Protein AF-A0A919KJU9-F1 (afdb_monomer)

Solvent-accessible surface area (backbone atoms only — not comparable to full-atom values): 9860 Å² total; per-residue (Å²): 141,82,87,86,82,82,84,82,80,83,80,79,84,72,85,82,74,87,53,72,81,80,39,64,67,58,46,56,53,30,70,76,32,65,70,56,38,53,50,35,71,76,72,46,57,85,90,66,71,72,65,84,80,68,86,64,73,80,38,76,34,57,68,58,19,51,51,28,46,52,51,40,50,54,53,51,52,44,66,63,71,71,88,46,74,68,38,50,50,51,32,53,52,48,36,54,54,46,37,64,47,53,53,48,54,27,60,79,60,79,34,78,66,49,48,67,37,26,28,68,65,20,32,50,26,48,51,52,51,45,70,54,24,74,95,39,61,65,60,40,50,56,53,49,64,67,44,49,64,35,45,76,69,63,79,40,73,87,75,80,77,86,124

Organism: NCBI:txid86183

Secondary structure (DSSP, 8-state):
-------------------GGG-HHHHHHHHH-HHHHHHHHHH--GGG---------S-S-HHHHHHHHHHHHHHHHHHSS---HHHHHHHHHHHHHHHHHHHHHHHHHTSSPPHHHHHHHHHHHHHHHHHT-TT-HHHHHHHHHHHHHHHHTTSS-------

Mean predicted aligned error: 13.3 Å

pLDDT: mean 79.93, std 20.31, range [29.28, 98.75]

Radius of gyration: 22.88 Å; Cα contacts (8 Å, |Δi|>4): 113; chains: 1; bounding box: 42×68×64 Å

Structure (mmCIF, N/CA/C/O backbone):
data_AF-A0A919KJU9-F1
#
_entry.id   AF-A0A919KJU9-F1
#
loop_
_atom_site.group_PDB
_atom_site.id
_atom_site.type_symbol
_atom_site.label_atom_id
_atom_site.label_alt_id
_atom_site.label_comp_id
_atom_site.label_asym_id
_atom_site.label_entity_id
_atom_site.label_seq_id
_atom_site.pdbx_PDB_ins_code
_atom_site.Cartn_x
_atom_site.Cartn_y
_atom_site.Cartn_z
_atom_site.occupancy
_atom_site.B_iso_or_equiv
_atom_site.auth_seq_id
_atom_site.auth_comp_id
_atom_site.auth_asym_id
_atom_site.auth_atom_id
_atom_site.pdbx_PDB_model_num
ATOM 1 N N . MET A 1 1 ? -28.422 55.097 43.031 1.00 48.25 1 MET A N 1
ATOM 2 C CA . MET A 1 1 ? -29.225 54.744 41.837 1.00 48.25 1 MET A CA 1
ATOM 3 C C . MET A 1 1 ? -28.380 54.907 40.579 1.00 48.25 1 MET A C 1
ATOM 5 O O . MET A 1 1 ? -28.135 56.035 40.179 1.00 48.25 1 MET A O 1
ATOM 9 N N . ARG A 1 2 ? -27.921 53.811 39.962 1.00 43.44 2 ARG A N 1
ATOM 10 C CA . ARG A 1 2 ? -27.481 53.778 38.554 1.00 43.44 2 ARG A CA 1
ATOM 11 C C . ARG A 1 2 ? -27.944 52.447 37.960 1.00 43.44 2 ARG A C 1
ATOM 13 O O . ARG A 1 2 ? -27.663 51.389 38.514 1.00 43.44 2 ARG A O 1
ATOM 20 N N . ARG A 1 3 ? -28.781 52.546 36.926 1.00 42.28 3 ARG A N 1
ATOM 21 C CA . ARG A 1 3 ? -29.493 51.444 36.269 1.00 42.28 3 ARG A CA 1
ATOM 22 C C . ARG A 1 3 ? -28.510 50.553 35.505 1.00 42.28 3 ARG A C 1
ATOM 24 O O . ARG A 1 3 ? -27.668 51.055 34.771 1.00 42.28 3 ARG A O 1
ATOM 31 N N . LYS A 1 4 ? -28.665 49.241 35.683 1.00 41.53 4 LYS A N 1
ATOM 32 C CA . LYS A 1 4 ? -28.037 48.182 34.887 1.00 41.53 4 LYS A CA 1
ATOM 33 C C . LYS A 1 4 ? -28.717 48.123 33.516 1.00 41.53 4 LYS A C 1
ATOM 35 O O . LYS A 1 4 ? -29.938 48.017 33.480 1.00 41.53 4 LYS A O 1
ATOM 40 N N . ILE A 1 5 ? -27.951 48.128 32.428 1.00 49.72 5 ILE A N 1
ATOM 41 C CA . ILE A 1 5 ? -28.375 47.557 31.141 1.00 49.72 5 ILE A CA 1
ATOM 42 C C . ILE A 1 5 ? -27.162 46.810 30.590 1.00 49.72 5 ILE A C 1
ATOM 44 O O . ILE A 1 5 ? -26.245 47.417 30.049 1.00 49.72 5 ILE A O 1
ATOM 48 N N . ALA A 1 6 ? -27.133 45.495 30.792 1.00 44.38 6 ALA A N 1
ATOM 49 C CA . ALA A 1 6 ? -26.249 44.606 30.054 1.00 44.38 6 ALA A CA 1
ATOM 50 C C . ALA A 1 6 ? -27.094 44.005 28.927 1.00 44.38 6 ALA A C 1
ATOM 52 O O . ALA A 1 6 ? -28.015 43.235 29.195 1.00 44.38 6 ALA A O 1
ATOM 53 N N . MET A 1 7 ? -26.832 44.410 27.684 1.00 43.31 7 MET A N 1
ATOM 54 C CA . MET A 1 7 ? -27.358 43.704 26.520 1.00 43.31 7 MET A CA 1
ATOM 55 C C . MET A 1 7 ? -26.612 42.377 26.394 1.00 43.31 7 MET A C 1
ATOM 57 O O . MET A 1 7 ? -25.412 42.356 26.131 1.00 43.31 7 MET A O 1
ATOM 61 N N . ALA A 1 8 ? -27.328 41.275 26.597 1.00 47.72 8 ALA A N 1
ATOM 62 C CA . ALA A 1 8 ? -26.861 39.950 26.234 1.00 47.72 8 ALA A CA 1
ATOM 63 C C . ALA A 1 8 ? -27.044 39.773 24.720 1.00 47.72 8 ALA A C 1
ATOM 65 O O . ALA A 1 8 ? -28.165 39.613 24.242 1.00 47.72 8 ALA A O 1
ATOM 66 N N . PHE A 1 9 ? -25.946 39.813 23.968 1.00 44.84 9 PHE A N 1
ATOM 67 C CA . PHE A 1 9 ? -25.923 39.300 22.602 1.00 44.84 9 PHE A CA 1
ATOM 68 C C . PHE A 1 9 ? -25.771 37.777 22.674 1.00 44.84 9 PHE A C 1
ATOM 70 O O . PHE A 1 9 ? -24.685 37.272 22.951 1.00 44.84 9 PHE A O 1
ATOM 77 N N . LEU A 1 10 ? -26.862 37.040 22.447 1.00 47.97 10 LEU A N 1
ATOM 78 C CA . LEU A 1 10 ? -26.767 35.623 22.099 1.00 47.97 10 LEU A CA 1
ATOM 79 C C . LEU A 1 10 ? -26.278 35.526 20.649 1.00 47.97 10 LEU A C 1
ATOM 81 O O . LEU A 1 10 ? -27.044 35.747 19.713 1.00 47.97 10 LEU A O 1
ATOM 85 N N . ALA A 1 11 ? -25.001 35.198 20.469 1.00 42.97 11 ALA A N 1
ATOM 86 C CA . ALA A 1 11 ? -24.484 34.751 19.186 1.00 42.97 11 ALA A CA 1
ATOM 87 C C . ALA A 1 11 ? -24.893 33.285 18.987 1.00 42.97 11 ALA A C 1
ATOM 89 O O . ALA A 1 11 ? -24.401 32.386 19.669 1.00 42.97 11 ALA A O 1
ATOM 90 N N . TRP A 1 12 ? -25.832 33.054 18.075 1.00 43.50 12 TRP A N 1
ATOM 91 C CA . TRP A 1 12 ? -26.198 31.721 17.617 1.00 43.50 12 TRP A CA 1
ATOM 92 C C . TRP A 1 12 ? -25.094 31.222 16.679 1.00 43.50 12 TRP A C 1
ATOM 94 O O . TRP A 1 12 ? -24.954 31.708 15.559 1.00 43.50 12 TRP A O 1
ATOM 104 N N . ALA A 1 13 ? -24.268 30.288 17.151 1.00 44.59 13 ALA A N 1
ATOM 105 C CA . ALA A 1 13 ? -23.311 29.582 16.308 1.00 44.59 13 ALA A CA 1
ATOM 106 C C . ALA A 1 13 ? -24.070 28.534 15.479 1.00 44.59 13 ALA A C 1
ATOM 108 O O . ALA A 1 13 ? -24.269 27.402 15.917 1.00 44.59 13 ALA A O 1
ATOM 109 N N . GLY A 1 14 ? -24.552 28.938 14.304 1.00 40.09 14 GLY A N 1
ATOM 110 C CA . GLY A 1 14 ? -25.050 28.008 13.298 1.00 40.09 14 GLY A CA 1
ATOM 111 C C . GLY A 1 14 ? -23.895 27.176 12.742 1.00 40.09 14 GLY A C 1
ATOM 112 O O . GLY A 1 14 ? -22.846 27.714 12.389 1.00 40.09 14 GLY A O 1
ATOM 113 N N . THR A 1 15 ? -24.080 25.864 12.660 1.00 51.62 15 THR A N 1
ATOM 114 C CA . THR A 1 15 ? -23.238 24.971 11.864 1.00 51.62 15 THR A CA 1
A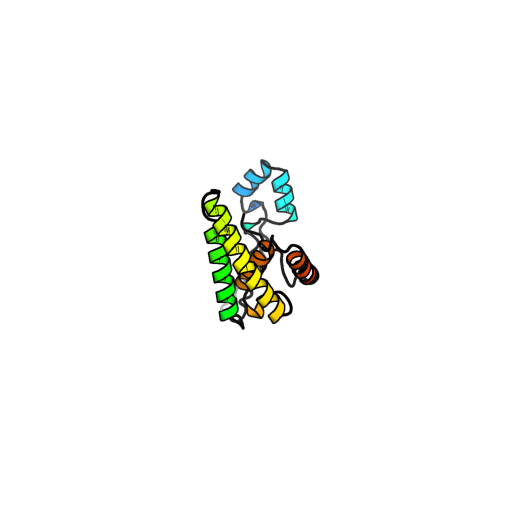TOM 115 C C . THR A 1 15 ? -23.348 25.382 10.396 1.00 51.62 15 THR A C 1
ATOM 117 O O . THR A 1 15 ? -24.371 25.161 9.753 1.00 51.62 15 THR A O 1
ATOM 120 N N . ALA A 1 16 ? -22.309 26.029 9.869 1.00 44.88 16 ALA A N 1
ATOM 121 C CA . ALA A 1 16 ? -22.245 26.421 8.467 1.00 44.88 16 ALA A CA 1
ATOM 122 C C . ALA A 1 16 ? -22.112 25.168 7.589 1.00 44.88 16 ALA A C 1
ATOM 124 O O . ALA A 1 16 ? -21.052 24.547 7.530 1.00 44.88 16 ALA A O 1
ATOM 125 N N . MET A 1 17 ? -23.197 24.789 6.919 1.00 45.84 17 MET A N 1
ATOM 126 C CA . MET A 1 17 ? -23.137 23.895 5.766 1.00 45.84 17 MET A CA 1
ATOM 127 C C . MET A 1 17 ? -22.828 24.774 4.556 1.00 45.84 17 MET A C 1
ATOM 129 O O . MET A 1 17 ? -23.668 25.588 4.177 1.00 45.84 17 MET A O 1
ATOM 133 N N . ALA A 1 18 ? -21.619 24.659 4.003 1.00 46.28 18 ALA A N 1
ATOM 134 C CA . ALA A 1 18 ? -21.212 25.435 2.835 1.00 46.28 18 ALA A CA 1
ATOM 135 C C . ALA A 1 18 ? -22.125 25.092 1.648 1.00 46.28 18 ALA A C 1
ATOM 137 O O . ALA A 1 18 ? -22.272 23.924 1.277 1.00 46.28 18 ALA A O 1
ATOM 138 N N . GLN A 1 19 ? -22.781 26.101 1.086 1.00 49.19 19 GLN A N 1
ATOM 139 C CA . GLN A 1 19 ? -23.651 25.945 -0.073 1.00 49.19 19 GLN A CA 1
ATOM 140 C C . GLN A 1 19 ? -22.818 26.151 -1.348 1.00 49.19 19 GLN A C 1
ATOM 142 O O . GLN A 1 19 ? -21.836 26.885 -1.329 1.00 49.19 19 GLN A O 1
ATOM 147 N N . PRO A 1 20 ? -23.204 25.581 -2.503 1.00 51.56 20 PRO A N 1
ATOM 148 C CA . PRO A 1 20 ? -22.501 25.798 -3.777 1.00 51.56 20 PRO A CA 1
ATOM 149 C C . PRO A 1 20 ? -22.419 27.274 -4.221 1.00 51.56 20 PRO A C 1
ATOM 151 O O . PRO A 1 20 ? -21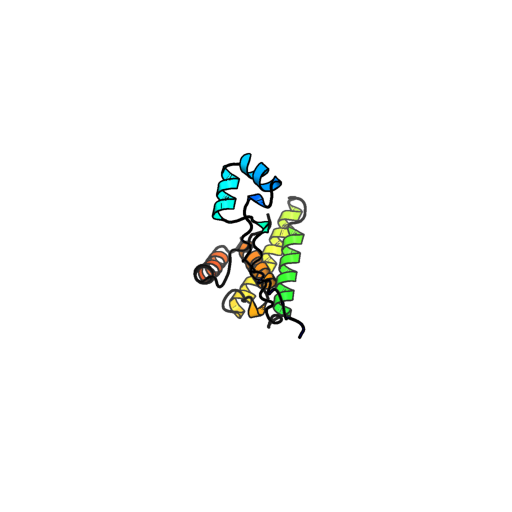.688 27.588 -5.154 1.00 51.56 20 PRO A O 1
ATOM 154 N N . ALA A 1 21 ? -23.141 28.182 -3.557 1.00 52.22 21 ALA A N 1
ATOM 155 C CA . ALA A 1 21 ? -23.007 29.627 -3.727 1.00 52.22 21 ALA A CA 1
ATOM 156 C C . ALA A 1 21 ? -21.695 30.201 -3.148 1.00 52.22 21 ALA A C 1
ATOM 158 O O . ALA A 1 21 ? -21.334 31.325 -3.488 1.00 52.22 21 ALA A O 1
ATOM 159 N N . ASP A 1 22 ? -20.978 29.441 -2.315 1.00 62.88 22 ASP A N 1
ATOM 160 C CA . ASP A 1 22 ? -19.759 29.892 -1.636 1.00 62.88 22 ASP A CA 1
ATOM 161 C C . ASP A 1 22 ? -18.505 29.808 -2.536 1.00 62.88 22 ASP A C 1
ATOM 163 O O . ASP A 1 22 ? -17.460 30.354 -2.186 1.00 62.88 22 ASP A O 1
ATOM 167 N N . ASP A 1 23 ? -18.609 29.176 -3.716 1.00 68.38 23 ASP A N 1
ATOM 168 C CA . ASP A 1 23 ? -17.556 29.125 -4.742 1.00 68.38 23 ASP A CA 1
ATOM 169 C C . ASP A 1 23 ? -18.135 29.393 -6.151 1.00 68.38 23 ASP A C 1
ATOM 171 O O . ASP A 1 23 ? -18.576 28.472 -6.853 1.00 68.38 23 ASP A O 1
ATOM 175 N N . PRO A 1 24 ? -18.149 30.662 -6.601 1.00 75.69 24 PRO A N 1
ATOM 176 C CA . PRO A 1 24 ? -18.712 31.032 -7.897 1.00 75.69 24 PRO A CA 1
ATOM 177 C C . PRO A 1 24 ? -17.904 30.490 -9.086 1.00 75.69 24 PRO A C 1
ATOM 179 O O . PRO A 1 24 ? -18.464 30.322 -10.171 1.00 75.69 24 PRO A O 1
ATOM 182 N N . ALA A 1 25 ? -16.612 30.194 -8.906 1.00 77.62 25 ALA A N 1
ATOM 183 C CA . ALA A 1 25 ? -15.782 29.617 -9.959 1.00 77.62 25 ALA A CA 1
ATOM 184 C C . ALA A 1 25 ? -16.148 28.146 -10.186 1.00 77.62 25 ALA A C 1
ATOM 186 O O . ALA A 1 25 ? -16.330 27.721 -11.331 1.00 77.62 25 ALA A O 1
ATOM 187 N N . LEU A 1 26 ? -16.352 27.394 -9.101 1.00 74.62 26 LEU A N 1
ATOM 188 C CA . LEU A 1 26 ? -16.882 26.038 -9.171 1.00 74.62 26 LEU A CA 1
ATOM 189 C C . LEU A 1 26 ? -18.291 26.025 -9.773 1.00 74.62 26 LEU A C 1
ATOM 191 O O . LEU A 1 26 ? -18.553 25.241 -10.682 1.00 74.62 26 LEU A O 1
ATOM 195 N N . ALA A 1 27 ? -19.188 26.914 -9.338 1.00 77.31 27 ALA A N 1
ATOM 196 C CA . ALA A 1 27 ? -20.544 26.992 -9.885 1.00 77.31 27 ALA A CA 1
ATOM 197 C C . ALA A 1 27 ? -20.550 27.249 -11.405 1.00 77.31 27 ALA A C 1
ATOM 199 O O . ALA A 1 27 ? -21.288 26.594 -12.145 1.00 77.31 27 ALA A O 1
ATOM 200 N N . ALA A 1 28 ? -19.683 28.145 -11.890 1.00 80.69 28 ALA A N 1
ATOM 201 C CA . ALA A 1 28 ? -19.525 28.412 -13.317 1.00 80.69 28 ALA A CA 1
ATOM 202 C C . ALA A 1 28 ? -18.947 27.209 -14.085 1.00 80.69 28 ALA A C 1
ATOM 204 O O . ALA A 1 28 ? -19.382 26.938 -15.206 1.00 80.69 28 ALA A O 1
ATOM 205 N N . ALA A 1 29 ? -17.999 26.474 -13.499 1.00 78.31 29 ALA A N 1
ATOM 206 C CA . ALA A 1 29 ? -17.440 25.262 -14.097 1.00 78.31 29 ALA A CA 1
ATOM 207 C C . ALA A 1 29 ? -18.473 24.122 -14.168 1.00 78.31 29 ALA A C 1
ATOM 209 O O . ALA A 1 29 ? -18.584 23.445 -15.189 1.00 78.31 29 ALA A O 1
ATOM 210 N N . LEU A 1 30 ? -19.285 23.940 -13.121 1.00 82.06 30 LEU A N 1
ATOM 211 C CA . LEU A 1 30 ? -20.348 22.930 -13.088 1.00 82.06 30 LEU A CA 1
ATOM 212 C C . LEU A 1 30 ? -21.488 23.254 -14.062 1.00 82.06 30 LEU A C 1
ATOM 214 O O . LEU A 1 30 ? -22.047 22.342 -14.668 1.00 82.06 30 LEU A O 1
ATOM 218 N N . ALA A 1 31 ? -21.789 24.536 -14.284 1.00 81.06 31 ALA A N 1
ATOM 219 C CA . ALA A 1 31 ? -22.757 24.953 -15.300 1.00 81.06 31 ALA A CA 1
ATOM 220 C C . ALA A 1 31 ? -22.319 24.583 -16.732 1.00 81.06 31 ALA A C 1
ATOM 222 O O . ALA A 1 31 ? -23.166 24.338 -17.589 1.00 81.06 31 ALA A O 1
ATOM 223 N N . GLN A 1 32 ? -21.009 24.511 -16.989 1.00 87.56 32 GLN A N 1
ATOM 224 C CA . GLN A 1 32 ? -20.446 24.123 -18.289 1.00 87.56 32 GLN A CA 1
ATOM 225 C C . GLN A 1 32 ? -20.370 22.599 -18.477 1.00 87.56 32 GLN A C 1
ATOM 227 O O . GLN A 1 32 ? -20.238 22.129 -19.606 1.00 87.56 32 GLN A O 1
ATOM 232 N N . CYS A 1 33 ? -20.499 21.824 -17.394 1.00 82.12 33 CYS A N 1
ATOM 233 C CA . CYS A 1 33 ? -20.353 20.370 -17.389 1.00 82.12 33 CYS A CA 1
ATOM 234 C C . CYS A 1 33 ? -21.481 19.710 -16.570 1.00 82.12 33 CYS A C 1
ATOM 236 O O . CYS A 1 33 ? -21.269 19.350 -15.407 1.00 82.12 33 CYS A O 1
ATOM 238 N N . PRO A 1 34 ? -22.671 19.486 -17.162 1.00 75.19 34 PRO A N 1
ATOM 239 C CA . PRO A 1 34 ? -23.838 18.970 -16.438 1.00 75.19 34 PRO A CA 1
ATOM 240 C C . PRO A 1 34 ? -23.599 17.613 -15.757 1.00 75.19 34 PRO A C 1
ATOM 242 O O . PRO A 1 34 ? -24.080 17.386 -14.650 1.00 75.19 34 PRO A O 1
ATOM 245 N N . GLY A 1 35 ? -22.802 16.733 -16.378 1.00 77.88 35 GLY A N 1
ATOM 246 C CA . GLY A 1 35 ? -22.423 15.445 -15.783 1.00 77.88 35 GLY A CA 1
ATOM 247 C C . GLY A 1 35 ? -21.542 15.595 -14.536 1.00 77.88 35 GLY A C 1
ATOM 248 O O . GLY A 1 35 ? -21.721 14.879 -13.553 1.00 77.88 35 GLY A O 1
ATOM 249 N N . THR A 1 36 ? -20.643 16.581 -14.521 1.00 80.19 36 THR A N 1
ATOM 250 C CA . THR A 1 36 ? -19.821 16.901 -13.345 1.00 80.19 36 THR A CA 1
ATOM 251 C C . THR A 1 36 ? -20.667 17.516 -12.233 1.00 80.19 36 THR A C 1
ATOM 253 O O . THR A 1 36 ? -20.455 17.210 -11.061 1.00 80.19 36 THR A O 1
ATOM 256 N N . ALA A 1 37 ? -21.660 18.343 -12.581 1.00 80.38 37 ALA A N 1
ATOM 257 C CA . ALA A 1 37 ? -22.597 18.910 -11.612 1.00 80.38 37 ALA A CA 1
ATOM 258 C C . ALA A 1 37 ? -23.375 17.816 -10.870 1.00 80.38 37 ALA A C 1
ATOM 260 O O . ALA A 1 37 ? -23.530 17.881 -9.649 1.00 80.38 37 ALA A O 1
ATOM 261 N N . GLU A 1 38 ? -23.814 16.780 -11.586 1.00 78.25 38 GLU A N 1
ATOM 262 C CA . GLU A 1 38 ? -24.480 15.635 -10.974 1.00 78.25 38 GLU A CA 1
ATOM 263 C C . GLU A 1 38 ? -23.541 14.833 -10.063 1.00 78.25 38 GLU A C 1
ATOM 265 O O . GLU A 1 38 ? -23.910 14.520 -8.930 1.00 78.25 38 GLU A O 1
ATOM 270 N N . PHE A 1 39 ? -22.313 14.566 -10.511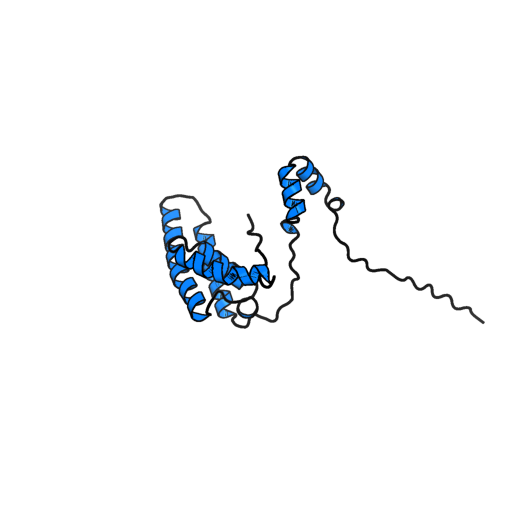 1.00 77.38 39 PHE A N 1
ATOM 271 C CA . PHE A 1 39 ? -21.308 13.870 -9.709 1.00 77.38 39 PHE A CA 1
ATOM 272 C C . PHE A 1 39 ? -21.004 14.608 -8.396 1.00 77.38 39 PHE A C 1
ATOM 274 O O . PHE A 1 39 ? -21.052 14.006 -7.325 1.00 77.38 39 PHE A O 1
ATOM 281 N N . VAL A 1 40 ? -20.764 15.923 -8.449 1.00 79.50 40 VAL A N 1
ATOM 282 C CA . VAL A 1 40 ? -20.496 16.745 -7.254 1.00 79.50 40 VAL A CA 1
ATOM 283 C C . VAL A 1 40 ? -21.715 16.815 -6.334 1.00 79.50 40 VAL A C 1
ATOM 285 O O . VAL A 1 40 ? -21.564 16.799 -5.115 1.00 79.50 40 VAL A O 1
ATOM 288 N N . ARG A 1 41 ? -22.935 16.835 -6.883 1.00 77.38 41 ARG A N 1
ATOM 289 C CA . ARG A 1 41 ? -24.168 16.779 -6.083 1.00 77.38 41 ARG A CA 1
ATOM 290 C C . ARG A 1 41 ? -24.282 15.468 -5.300 1.00 77.38 41 ARG A C 1
ATOM 292 O O . ARG A 1 41 ? -24.736 15.491 -4.160 1.00 77.38 41 ARG A O 1
ATOM 299 N N . VAL A 1 42 ? -23.922 14.338 -5.911 1.00 71.94 42 VAL A N 1
ATOM 300 C CA . VAL A 1 42 ? -24.044 13.005 -5.293 1.00 71.94 42 VAL A CA 1
ATOM 301 C C . VAL A 1 42 ? -22.889 12.717 -4.331 1.00 71.94 42 VAL A C 1
ATOM 303 O O . VAL A 1 42 ? -23.114 12.173 -3.253 1.00 71.94 42 VAL A O 1
ATOM 306 N N . HIS A 1 43 ? -21.663 13.085 -4.699 1.00 71.00 43 HIS A N 1
ATOM 307 C CA . HIS A 1 43 ? -20.446 12.679 -3.987 1.00 71.00 43 HIS A CA 1
ATOM 308 C C . HIS A 1 43 ? -19.792 13.799 -3.166 1.00 71.00 43 HIS A C 1
ATOM 310 O O . HIS A 1 43 ? -18.825 13.548 -2.441 1.00 71.00 43 HIS A O 1
ATOM 316 N N . GLY A 1 44 ? -20.327 15.019 -3.242 1.00 69.56 44 GLY A N 1
ATOM 317 C CA . GLY A 1 44 ? -19.700 16.216 -2.693 1.00 69.56 44 GLY A CA 1
ATOM 318 C C . GLY A 1 44 ? -18.519 16.687 -3.545 1.00 69.56 44 GLY A C 1
ATOM 319 O O . GLY A 1 44 ? -18.108 16.042 -4.512 1.00 69.56 44 GLY A O 1
ATOM 320 N N . HIS A 1 45 ? -17.955 17.843 -3.193 1.00 64.25 45 HIS A N 1
ATOM 321 C CA . HIS A 1 45 ? -16.759 18.338 -3.866 1.00 64.25 45 HIS A CA 1
ATOM 322 C C . HIS A 1 45 ? -15.528 17.513 -3.432 1.00 64.25 45 HIS A C 1
ATOM 324 O O . HIS A 1 45 ? -15.281 17.407 -2.226 1.00 64.25 45 HIS A O 1
ATOM 330 N N . PRO A 1 46 ? -14.712 16.972 -4.361 1.00 54.84 46 PRO A N 1
ATOM 331 C CA . PRO A 1 46 ? -13.589 16.085 -4.027 1.00 54.84 46 PRO A CA 1
ATOM 332 C C . PRO A 1 46 ? -12.588 16.693 -3.036 1.00 54.84 46 PRO A C 1
ATOM 334 O O . PRO A 1 46 ? -12.080 16.001 -2.160 1.00 54.84 46 PRO A O 1
ATOM 337 N N . LEU A 1 47 ? -12.356 18.009 -3.119 1.00 53.00 47 LEU A N 1
ATOM 338 C CA . LEU A 1 47 ? -11.443 18.728 -2.218 1.00 53.00 47 LEU A CA 1
ATOM 339 C C . LEU A 1 47 ? -12.052 19.065 -0.844 1.00 53.00 47 LEU A C 1
ATOM 341 O O . LEU A 1 47 ? -11.341 19.549 0.030 1.00 53.00 47 LEU A O 1
ATOM 345 N N . GLN A 1 48 ? -13.356 18.844 -0.641 1.00 53.12 48 GLN A N 1
ATOM 346 C CA . GLN A 1 48 ? -14.059 19.182 0.604 1.00 53.12 48 GLN A CA 1
ATOM 347 C C . GLN A 1 48 ? -14.233 17.996 1.556 1.00 53.12 48 GLN A C 1
ATOM 349 O O . GLN A 1 48 ? -14.731 18.181 2.666 1.00 53.12 48 GLN A O 1
ATOM 354 N N . ARG A 1 49 ? -13.782 16.789 1.191 1.00 50.78 49 ARG A N 1
ATOM 355 C CA . ARG A 1 49 ? -13.730 15.651 2.120 1.00 50.78 49 ARG A CA 1
ATOM 356 C C . ARG A 1 49 ? -12.572 15.823 3.103 1.00 50.78 49 ARG A C 1
ATOM 358 O O . ARG A 1 49 ? -11.620 15.052 3.118 1.00 50.78 49 ARG A O 1
ATOM 365 N N . LYS A 1 50 ? -12.664 16.837 3.960 1.00 44.53 50 LYS A N 1
ATOM 366 C CA . LYS A 1 50 ? -11.973 16.818 5.240 1.00 44.53 50 LYS A CA 1
ATOM 367 C C . LYS A 1 50 ? -12.795 15.867 6.104 1.00 44.53 50 LYS A C 1
ATOM 369 O O . LYS A 1 50 ? -13.808 16.265 6.676 1.00 44.53 50 LYS A O 1
ATOM 374 N N . GLY A 1 51 ? -12.414 14.587 6.118 1.00 46.78 51 GLY A N 1
ATOM 375 C CA . GLY A 1 51 ? -12.877 13.689 7.173 1.00 46.78 51 GLY A CA 1
ATOM 376 C C . GLY A 1 51 ? -12.632 14.369 8.523 1.00 46.78 51 GLY A C 1
ATOM 377 O O . GLY A 1 51 ? -11.738 15.225 8.602 1.00 46.78 51 GLY A O 1
ATOM 378 N N . PRO A 1 52 ? -13.433 14.087 9.564 1.00 44.03 52 PRO A N 1
ATOM 379 C CA . PRO A 1 52 ? -13.094 14.567 10.889 1.00 44.03 52 PRO A CA 1
ATOM 380 C C . PRO A 1 52 ? -11.668 14.095 11.146 1.00 44.03 52 PRO A C 1
ATOM 382 O O . PRO A 1 52 ? -11.427 12.900 11.258 1.00 44.03 52 PRO A O 1
ATOM 385 N N . GLY A 1 53 ? -10.730 15.043 11.159 1.00 47.66 53 GLY A N 1
ATOM 386 C CA . GLY A 1 53 ? -9.396 14.827 11.672 1.00 47.66 53 GLY A CA 1
ATOM 387 C C . GLY A 1 53 ? -9.590 14.574 13.149 1.00 47.66 53 GLY A C 1
ATOM 388 O O . GLY A 1 53 ? -9.509 15.493 13.960 1.00 47.66 53 GLY A O 1
ATOM 389 N N . THR A 1 54 ? -9.976 13.350 13.487 1.00 45.72 54 THR A N 1
ATOM 390 C CA . THR A 1 54 ? -9.805 12.851 14.827 1.00 45.72 54 THR A CA 1
ATOM 391 C C . THR A 1 54 ? -8.305 12.858 15.001 1.00 45.72 54 THR A C 1
ATOM 393 O O . THR A 1 54 ? -7.611 12.072 14.363 1.00 45.72 54 THR A O 1
ATOM 396 N N . GLU A 1 55 ? -7.805 13.815 15.781 1.00 49.31 55 GLU A N 1
ATOM 397 C CA . GLU A 1 55 ? -6.495 13.724 16.411 1.00 49.31 55 GLU A CA 1
ATOM 398 C C . GLU A 1 55 ? -6.470 12.398 17.175 1.00 49.31 55 GLU A C 1
ATOM 400 O O . GLU A 1 55 ? -6.841 12.305 18.344 1.00 49.31 55 GLU A O 1
ATOM 405 N N . THR A 1 56 ? -6.140 11.323 16.468 1.00 62.06 56 THR A N 1
ATOM 406 C CA . THR A 1 56 ? -5.914 10.021 17.058 1.00 62.06 56 THR A CA 1
ATOM 407 C C . THR A 1 56 ? -4.579 10.098 17.771 1.00 62.06 56 THR A C 1
ATOM 409 O O . THR A 1 56 ? -3.630 10.719 17.283 1.00 62.06 56 THR A O 1
ATOM 412 N N . ALA A 1 57 ? -4.506 9.451 18.932 1.00 71.88 57 ALA A N 1
ATOM 413 C CA . ALA A 1 57 ? -3.245 9.151 19.592 1.00 71.88 57 ALA A CA 1
ATOM 414 C C . ALA A 1 57 ? -2.200 8.645 18.571 1.00 71.88 57 ALA A C 1
ATOM 416 O O . ALA A 1 57 ? -2.584 8.071 17.545 1.00 71.88 57 ALA A O 1
ATOM 417 N N . PRO A 1 58 ? -0.894 8.859 18.823 1.00 87.00 58 PRO A N 1
ATOM 418 C CA . PRO A 1 58 ? 0.147 8.371 17.928 1.00 87.00 58 PRO A CA 1
ATOM 419 C C . PRO A 1 58 ? -0.068 6.878 17.611 1.00 87.00 58 PRO A C 1
ATOM 421 O O . PRO A 1 58 ? -0.452 6.132 18.518 1.00 87.00 58 PRO A O 1
ATOM 424 N N . PRO A 1 59 ? 0.161 6.447 16.354 1.00 93.62 59 PRO A N 1
ATOM 425 C CA . PRO A 1 59 ? -0.068 5.067 15.939 1.00 93.62 59 PRO A CA 1
ATOM 426 C C . PRO A 1 59 ? 0.650 4.080 16.860 1.00 93.62 59 PRO A C 1
ATOM 428 O O . PRO A 1 59 ? 1.803 4.315 17.230 1.00 93.62 59 PRO A O 1
ATOM 431 N N . SER A 1 60 ? -0.006 2.974 17.217 1.00 96.81 60 SER A N 1
ATOM 432 C CA . SER A 1 60 ? 0.590 1.985 18.124 1.00 96.81 60 SER A CA 1
ATOM 433 C C . SER A 1 60 ? 1.742 1.192 17.494 1.00 96.81 60 SER A C 1
ATOM 435 O O . SER A 1 60 ? 2.510 0.569 18.221 1.00 96.81 60 SER A O 1
ATOM 437 N N . GLU A 1 61 ? 1.875 1.214 16.162 1.00 97.62 61 GLU A N 1
ATOM 438 C CA . GLU A 1 61 ? 2.943 0.561 15.394 1.00 97.62 61 GLU A CA 1
ATOM 439 C C . GLU A 1 61 ? 3.638 1.563 14.441 1.00 97.62 61 GLU A C 1
ATOM 441 O O . GLU A 1 61 ? 3.486 1.493 13.212 1.00 97.62 61 GLU A O 1
ATOM 446 N N . PRO A 1 62 ? 4.418 2.526 14.971 1.00 97.19 62 PRO A N 1
ATOM 447 C CA . PRO A 1 62 ? 5.014 3.591 14.164 1.00 97.19 62 PRO A CA 1
ATOM 448 C C . PRO A 1 62 ? 6.050 3.075 13.151 1.00 97.19 62 PRO A C 1
ATOM 450 O O . PRO A 1 62 ? 6.193 3.650 12.069 1.00 97.19 62 PRO A O 1
ATOM 453 N N . GLU A 1 63 ? 6.741 1.969 13.438 1.00 98.25 63 GLU A N 1
ATOM 454 C CA . GLU A 1 63 ? 7.677 1.341 12.501 1.00 98.25 63 GLU A CA 1
ATOM 455 C C . GLU A 1 63 ? 6.959 0.684 11.321 1.00 98.25 63 GLU A C 1
ATOM 457 O O . GLU A 1 63 ? 7.444 0.782 10.190 1.00 98.25 63 GLU A O 1
ATOM 462 N N . LEU A 1 64 ? 5.805 0.048 11.559 1.00 98.44 64 LEU A N 1
ATOM 463 C CA . LEU A 1 64 ? 4.991 -0.519 10.485 1.00 98.44 64 LEU A CA 1
ATOM 464 C C . LEU A 1 64 ? 4.438 0.593 9.597 1.00 98.44 64 LEU A C 1
ATOM 466 O O . LEU A 1 64 ? 4.536 0.501 8.375 1.00 98.44 64 LEU A O 1
ATOM 470 N N . ARG A 1 65 ? 3.934 1.676 10.201 1.00 97.69 65 ARG A N 1
ATOM 471 C CA . ARG A 1 65 ? 3.528 2.873 9.457 1.00 97.69 65 ARG A CA 1
ATOM 472 C C . ARG A 1 65 ? 4.661 3.383 8.574 1.00 97.69 65 ARG A C 1
ATOM 474 O O . ARG A 1 65 ? 4.462 3.568 7.378 1.00 97.69 65 ARG A O 1
ATOM 481 N N . ARG A 1 66 ? 5.857 3.582 9.140 1.00 98.44 66 ARG A N 1
ATOM 482 C CA . ARG A 1 66 ? 7.021 4.052 8.375 1.00 98.44 66 ARG A CA 1
ATOM 483 C C . ARG A 1 66 ? 7.331 3.120 7.206 1.00 98.44 66 ARG A C 1
ATOM 485 O O . ARG A 1 66 ? 7.575 3.595 6.107 1.00 98.44 66 ARG A O 1
ATOM 492 N N . GLN A 1 67 ? 7.285 1.808 7.428 1.00 98.62 67 GLN A N 1
ATOM 493 C CA . GLN A 1 67 ? 7.516 0.835 6.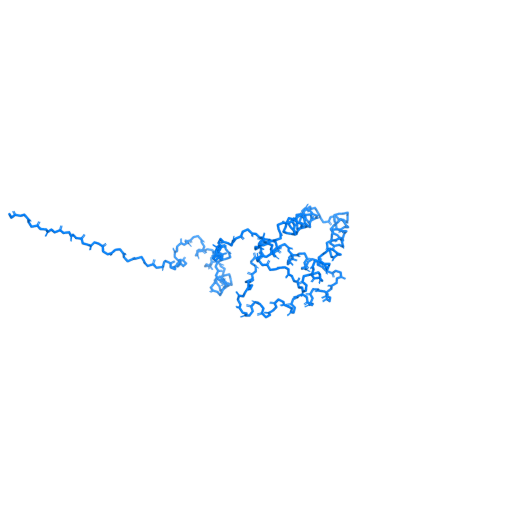369 1.00 98.62 67 GLN A CA 1
ATOM 494 C C . GLN A 1 67 ? 6.486 0.932 5.237 1.00 98.62 67 GLN A C 1
ATOM 496 O O . GLN A 1 67 ? 6.875 0.867 4.075 1.00 98.62 67 GLN A O 1
ATOM 501 N N . LEU A 1 68 ? 5.200 1.075 5.560 1.00 98.69 68 LEU A N 1
ATOM 502 C CA . LEU A 1 68 ? 4.137 1.207 4.559 1.00 98.69 68 LEU A CA 1
ATOM 503 C C . LEU A 1 68 ? 4.321 2.472 3.714 1.00 98.69 68 LEU A C 1
ATOM 505 O O . LEU A 1 68 ? 4.252 2.398 2.490 1.00 98.69 68 LEU A O 1
ATOM 509 N N . LEU A 1 69 ? 4.652 3.596 4.353 1.00 98.38 69 LEU A N 1
ATOM 510 C CA . LEU A 1 69 ? 4.938 4.859 3.665 1.00 98.38 69 LEU A CA 1
ATOM 511 C C . LEU A 1 69 ? 6.209 4.778 2.803 1.00 98.38 69 LEU A C 1
ATOM 513 O O . LEU A 1 69 ? 6.244 5.314 1.699 1.00 98.38 69 LEU A O 1
ATOM 517 N N . ASP A 1 70 ? 7.251 4.083 3.269 1.00 98.75 70 ASP A N 1
ATOM 518 C CA . ASP A 1 70 ? 8.464 3.852 2.475 1.00 98.75 70 ASP A CA 1
ATOM 519 C C . ASP A 1 70 ? 8.168 3.002 1.228 1.00 98.75 70 ASP A C 1
ATOM 521 O O . ASP A 1 70 ? 8.693 3.284 0.150 1.00 98.75 70 ASP A O 1
ATOM 525 N N . MET A 1 71 ? 7.318 1.980 1.362 1.00 98.69 71 MET A N 1
ATOM 526 C CA . MET A 1 71 ? 6.883 1.141 0.244 1.00 98.69 71 MET A CA 1
ATOM 527 C C . MET A 1 71 ? 6.039 1.925 -0.767 1.00 98.69 71 MET A C 1
ATOM 529 O O . MET A 1 71 ? 6.298 1.815 -1.963 1.00 98.69 71 MET A O 1
ATOM 533 N N . GLU A 1 72 ? 5.076 2.731 -0.305 1.00 98.44 72 GLU A N 1
ATOM 534 C CA . GLU A 1 72 ? 4.293 3.643 -1.154 1.00 98.44 72 GLU A CA 1
ATOM 535 C C . GLU A 1 72 ? 5.201 4.629 -1.891 1.00 98.44 72 GLU A C 1
ATOM 537 O O . GLU A 1 72 ? 5.063 4.825 -3.095 1.00 98.44 72 GLU A O 1
ATOM 542 N N . ARG A 1 73 ? 6.171 5.232 -1.199 1.00 98.31 73 ARG A N 1
ATOM 543 C CA . ARG A 1 73 ? 7.097 6.172 -1.831 1.00 98.31 73 ARG A CA 1
ATOM 544 C C . ARG A 1 73 ? 7.858 5.513 -2.984 1.00 98.31 73 ARG A C 1
ATOM 546 O O . ARG A 1 73 ? 7.916 6.086 -4.065 1.00 98.31 73 ARG A O 1
ATOM 553 N N . ILE A 1 74 ? 8.408 4.315 -2.772 1.00 98.19 74 ILE A N 1
ATOM 554 C CA . ILE A 1 74 ? 9.136 3.566 -3.813 1.00 98.19 74 ILE A CA 1
ATOM 555 C C . ILE A 1 74 ? 8.197 3.171 -4.965 1.00 98.19 74 ILE A C 1
ATOM 557 O O . ILE A 1 74 ? 8.575 3.275 -6.132 1.00 98.19 74 ILE A O 1
ATOM 561 N N . ASP A 1 75 ? 6.972 2.751 -4.645 1.00 98.12 75 ASP A N 1
ATOM 562 C CA . ASP A 1 75 ? 5.918 2.418 -5.609 1.00 98.12 75 ASP A CA 1
ATOM 563 C C . ASP A 1 75 ? 5.586 3.591 -6.543 1.00 98.12 75 ASP A C 1
ATOM 565 O O . ASP A 1 75 ? 5.556 3.431 -7.767 1.00 98.12 75 ASP A O 1
ATOM 569 N N . GLN A 1 76 ? 5.384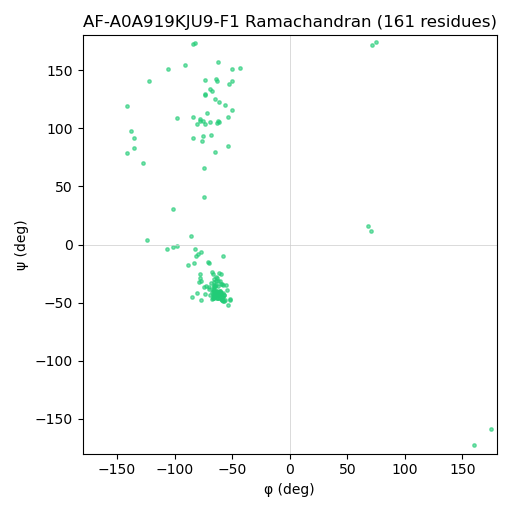 4.774 -5.964 1.00 97.06 76 GLN A N 1
ATOM 570 C CA . GLN A 1 76 ? 5.044 5.988 -6.697 1.00 97.06 76 GLN A CA 1
ATOM 571 C C . GLN A 1 76 ? 6.253 6.564 -7.444 1.00 97.06 76 GLN A C 1
ATOM 573 O O . GLN A 1 76 ? 6.113 7.021 -8.576 1.00 97.06 76 GLN A O 1
ATOM 578 N N . GLU A 1 77 ? 7.460 6.489 -6.872 1.00 96.31 77 GLU A N 1
ATOM 579 C CA . GLU A 1 77 ? 8.705 6.867 -7.557 1.00 96.31 77 GLU A CA 1
ATOM 580 C C . GLU A 1 77 ? 8.941 6.022 -8.816 1.00 96.31 77 GLU A C 1
ATOM 582 O O . GLU A 1 77 ? 9.342 6.564 -9.844 1.00 96.31 77 GLU A O 1
ATOM 587 N N . ALA A 1 78 ? 8.649 4.717 -8.780 1.00 95.62 78 ALA A N 1
ATOM 588 C CA . ALA A 1 78 ? 8.790 3.838 -9.944 1.00 95.62 78 ALA A CA 1
ATOM 589 C C . ALA A 1 78 ? 7.801 4.164 -11.077 1.00 95.62 78 ALA A C 1
ATOM 591 O O . ALA A 1 78 ? 8.089 3.888 -12.243 1.00 95.62 78 ALA A O 1
ATOM 592 N N . ARG A 1 79 ? 6.658 4.764 -10.730 1.00 93.88 79 ARG A N 1
ATOM 593 C CA . ARG A 1 79 ? 5.611 5.223 -11.656 1.00 93.88 79 ARG A CA 1
ATOM 594 C C . ARG A 1 79 ? 5.843 6.649 -12.158 1.00 93.88 79 ARG A C 1
ATOM 596 O O . ARG A 1 79 ? 5.270 7.045 -13.170 1.00 93.88 79 ARG A O 1
ATOM 603 N N . ASN A 1 80 ? 6.688 7.420 -11.476 1.00 90.12 80 ASN A N 1
ATOM 604 C CA . ASN A 1 80 ? 7.032 8.781 -11.858 1.00 90.12 80 ASN A CA 1
ATOM 605 C C . ASN A 1 80 ? 8.155 8.766 -12.908 1.00 90.12 80 ASN A C 1
ATOM 607 O O . ASN A 1 80 ? 9.343 8.727 -12.585 1.00 90.12 80 ASN A O 1
ATOM 611 N N . GLY A 1 81 ? 7.787 8.758 -14.188 1.00 83.88 81 GLY A N 1
ATOM 612 C CA . GLY A 1 81 ? 8.751 8.699 -15.282 1.00 83.88 81 GLY A CA 1
ATOM 613 C C . GLY A 1 81 ? 8.103 8.569 -16.655 1.00 83.88 81 GLY A C 1
ATOM 614 O O . GLY A 1 81 ? 6.940 8.916 -16.852 1.00 83.88 81 GLY A O 1
ATOM 615 N N . ASP A 1 82 ? 8.881 8.086 -17.623 1.00 92.00 82 ASP A N 1
ATOM 616 C CA . ASP A 1 82 ? 8.355 7.699 -18.929 1.00 92.00 82 ASP A CA 1
ATOM 617 C C . ASP A 1 82 ? 7.749 6.285 -18.903 1.00 92.00 82 ASP A C 1
ATOM 619 O O . ASP A 1 82 ? 7.857 5.548 -17.926 1.00 92.00 82 ASP A O 1
ATOM 623 N N . TRP A 1 83 ? 7.127 5.893 -20.013 1.00 94.12 83 TRP A N 1
ATOM 624 C CA . TRP A 1 83 ? 6.580 4.549 -20.218 1.00 94.12 83 TRP A CA 1
ATOM 625 C C . TRP A 1 83 ? 7.502 3.684 -21.085 1.00 94.12 83 TRP A C 1
ATOM 627 O O . TRP A 1 83 ? 7.045 2.830 -21.847 1.00 94.12 83 TRP A O 1
ATOM 637 N N . SER A 1 84 ? 8.816 3.925 -21.022 1.00 97.25 84 SER A N 1
ATOM 638 C CA . SER A 1 84 ? 9.787 3.084 -21.720 1.00 97.25 84 SER A CA 1
ATOM 639 C C . SER A 1 84 ? 9.731 1.648 -21.197 1.00 97.25 84 SER A C 1
ATOM 641 O O . SER A 1 84 ? 9.356 1.392 -20.052 1.00 97.25 84 SER A O 1
ATOM 643 N N . GLN A 1 85 ? 10.175 0.685 -22.008 1.00 97.25 85 GLN A N 1
ATOM 644 C CA . GLN A 1 85 ? 10.251 -0.712 -21.575 1.00 97.25 85 GLN A CA 1
ATOM 645 C C . GLN A 1 85 ? 11.064 -0.860 -20.278 1.00 97.25 85 GLN A C 1
ATOM 647 O O . GLN A 1 85 ? 10.677 -1.619 -19.398 1.00 97.25 85 GLN A O 1
ATOM 652 N N . ALA A 1 86 ? 12.157 -0.105 -20.130 1.00 96.25 86 ALA A N 1
ATOM 653 C CA . ALA A 1 86 ? 12.969 -0.122 -18.918 1.00 96.25 86 ALA A CA 1
ATOM 654 C C . ALA A 1 86 ? 12.212 0.424 -17.695 1.00 96.25 86 ALA A C 1
ATOM 656 O O . ALA A 1 86 ? 12.340 -0.138 -16.611 1.00 96.25 86 ALA A O 1
ATOM 657 N N . ALA A 1 87 ? 11.419 1.490 -17.852 1.00 96.44 87 ALA A N 1
ATOM 658 C CA . ALA A 1 87 ? 10.587 2.015 -16.771 1.00 96.44 87 ALA A CA 1
ATOM 659 C C . ALA A 1 87 ? 9.495 1.019 -16.358 1.00 96.44 87 ALA A C 1
ATOM 661 O O . ALA A 1 87 ? 9.350 0.733 -15.172 1.00 96.44 87 ALA A O 1
ATOM 662 N N . VAL A 1 88 ? 8.814 0.401 -17.328 1.00 96.50 88 VAL A N 1
ATOM 663 C CA . VAL A 1 88 ? 7.796 -0.629 -17.065 1.00 96.50 88 VAL A CA 1
ATOM 664 C C . VAL A 1 88 ? 8.390 -1.840 -16.340 1.00 96.50 88 VAL A C 1
ATOM 666 O O . VAL A 1 8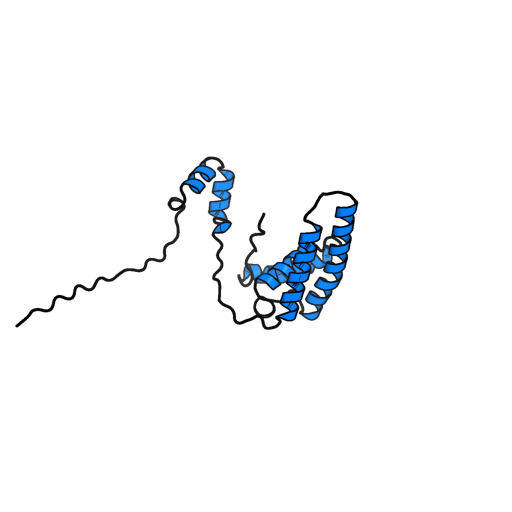8 ? 7.774 -2.353 -15.410 1.00 96.50 88 VAL A O 1
ATOM 669 N N . GLN A 1 89 ? 9.598 -2.282 -16.710 1.00 96.81 89 GLN A N 1
ATOM 670 C CA . GLN A 1 89 ? 10.267 -3.381 -16.003 1.00 96.81 89 GLN A CA 1
ATOM 671 C C . GLN A 1 89 ? 10.614 -3.009 -14.556 1.00 96.81 89 GLN A C 1
ATOM 673 O O . GLN A 1 89 ? 10.340 -3.794 -13.652 1.00 96.81 89 GLN A O 1
ATOM 678 N N . ARG A 1 90 ? 11.126 -1.794 -14.309 1.00 96.62 90 ARG A N 1
ATOM 679 C CA . ARG A 1 90 ? 11.378 -1.318 -12.937 1.00 96.62 90 ARG A CA 1
ATOM 680 C C . ARG A 1 90 ? 10.099 -1.263 -12.100 1.00 96.62 90 ARG A C 1
ATOM 682 O O . ARG A 1 90 ? 10.118 -1.684 -10.949 1.00 96.62 90 ARG A O 1
ATOM 689 N N . MET A 1 91 ? 8.995 -0.783 -12.673 1.00 97.62 91 MET A N 1
ATOM 690 C CA . MET A 1 91 ? 7.692 -0.772 -12.001 1.00 97.62 91 MET A CA 1
ATOM 691 C C . MET A 1 91 ? 7.252 -2.196 -11.632 1.00 97.62 91 MET A C 1
ATOM 693 O O . MET A 1 91 ? 6.919 -2.451 -10.480 1.00 97.62 91 MET A O 1
ATOM 697 N N . ALA A 1 92 ? 7.363 -3.154 -12.558 1.00 97.12 92 ALA A N 1
ATOM 698 C CA . ALA A 1 92 ? 7.011 -4.551 -12.301 1.00 97.12 92 ALA A CA 1
ATOM 699 C C . ALA A 1 92 ? 7.892 -5.222 -11.224 1.00 97.12 92 ALA A C 1
ATOM 701 O O . ALA A 1 92 ? 7.411 -6.066 -10.462 1.00 97.12 92 ALA A O 1
ATOM 702 N N . GLU A 1 93 ? 9.179 -4.869 -11.147 1.00 97.62 93 GLU A N 1
ATOM 703 C CA . GLU A 1 93 ? 10.092 -5.332 -10.092 1.00 97.62 93 GLU A CA 1
ATOM 704 C C . GLU A 1 93 ? 9.687 -4.789 -8.716 1.00 97.62 93 GLU A C 1
ATOM 706 O O . GLU A 1 93 ? 9.631 -5.547 -7.741 1.00 97.62 93 GLU A O 1
ATOM 711 N N . VAL A 1 94 ? 9.354 -3.497 -8.646 1.00 98.38 94 VAL A N 1
ATOM 712 C CA . VAL A 1 94 ? 8.859 -2.850 -7.425 1.00 98.38 94 VAL A CA 1
ATOM 713 C C . VAL A 1 94 ? 7.532 -3.463 -6.982 1.00 98.38 94 VAL A C 1
ATOM 715 O O . VAL A 1 94 ? 7.408 -3.852 -5.820 1.00 98.38 94 VAL A O 1
ATOM 718 N N . ASP A 1 95 ? 6.587 -3.660 -7.901 1.00 98.50 95 ASP A N 1
ATOM 719 C CA . ASP A 1 95 ? 5.294 -4.285 -7.608 1.00 98.50 95 ASP A CA 1
ATOM 720 C C . ASP A 1 95 ? 5.468 -5.715 -7.076 1.00 98.50 95 ASP A C 1
ATOM 722 O O . ASP A 1 95 ? 4.811 -6.115 -6.115 1.00 98.50 95 ASP A O 1
ATOM 726 N N . ALA A 1 96 ? 6.405 -6.495 -7.627 1.00 98.19 96 ALA A N 1
ATOM 727 C CA . ALA A 1 96 ? 6.694 -7.848 -7.146 1.00 98.19 96 ALA A CA 1
ATOM 728 C C . ALA A 1 96 ? 7.299 -7.865 -5.727 1.00 98.19 96 ALA A C 1
ATOM 730 O O . ALA A 1 96 ? 6.948 -8.723 -4.899 1.00 98.19 96 ALA A O 1
ATOM 731 N N . ALA A 1 97 ? 8.197 -6.921 -5.429 1.00 98.19 97 ALA A N 1
ATOM 732 C CA . ALA A 1 97 ? 8.771 -6.756 -4.097 1.00 98.19 97 ALA A CA 1
ATOM 733 C C . ALA A 1 97 ? 7.702 -6.322 -3.079 1.00 98.19 97 ALA A C 1
ATOM 735 O O . ALA A 1 97 ? 7.590 -6.916 -1.999 1.00 98.19 97 ALA A O 1
ATOM 736 N N . ASN A 1 98 ? 6.867 -5.351 -3.456 1.00 98.62 98 ASN A N 1
ATOM 737 C CA . ASN A 1 98 ? 5.766 -4.853 -2.643 1.00 98.62 98 ASN A CA 1
ATOM 738 C C . ASN A 1 98 ? 4.716 -5.934 -2.383 1.00 98.62 98 ASN A C 1
ATOM 740 O O . ASN A 1 98 ? 4.378 -6.157 -1.220 1.00 98.62 98 ASN A O 1
ATOM 744 N N . LEU A 1 99 ? 4.295 -6.687 -3.406 1.00 98.62 99 LEU A N 1
ATOM 745 C CA . LEU A 1 99 ? 3.369 -7.820 -3.284 1.00 98.62 99 LEU A CA 1
ATOM 746 C C . LEU A 1 99 ? 3.834 -8.821 -2.218 1.00 98.62 99 LEU A C 1
ATOM 748 O O . LEU A 1 99 ? 3.073 -9.230 -1.338 1.00 98.62 99 LEU A O 1
ATOM 752 N N . SER A 1 100 ? 5.113 -9.193 -2.264 1.00 98.31 100 SER A N 1
ATOM 753 C CA . SER A 1 100 ? 5.700 -10.145 -1.316 1.00 98.31 100 SER A CA 1
ATOM 754 C C . SER A 1 100 ? 5.701 -9.619 0.122 1.00 98.31 100 SER A C 1
ATOM 756 O O . SER A 1 100 ? 5.629 -10.395 1.082 1.00 98.31 100 SER A O 1
ATOM 758 N N . ARG A 1 101 ? 5.814 -8.299 0.310 1.00 98.50 101 ARG A N 1
ATOM 759 C CA . ARG A 1 101 ? 5.805 -7.689 1.641 1.00 98.50 101 ARG A CA 1
ATOM 760 C C . ARG A 1 101 ? 4.391 -7.434 2.155 1.00 98.50 101 ARG A C 1
ATOM 762 O O . ARG A 1 101 ? 4.128 -7.797 3.300 1.00 98.50 101 ARG A O 1
ATOM 769 N N . ILE A 1 102 ? 3.495 -6.883 1.339 1.00 98.56 102 ILE A N 1
ATOM 770 C CA . ILE A 1 102 ? 2.126 -6.557 1.755 1.00 98.56 102 ILE A CA 1
ATOM 771 C C . ILE A 1 102 ? 1.332 -7.816 2.113 1.00 98.56 102 ILE A C 1
ATOM 773 O O . ILE A 1 102 ? 0.624 -7.816 3.112 1.00 98.56 102 ILE A O 1
ATOM 777 N N . LYS A 1 103 ? 1.550 -8.937 1.408 1.00 98.50 103 LYS A N 1
ATOM 778 C CA . LYS A 1 103 ? 0.985 -10.241 1.788 1.00 98.50 103 LYS A CA 1
ATOM 779 C C . LYS A 1 103 ? 1.377 -10.679 3.194 1.00 98.50 103 LYS A C 1
ATOM 781 O O . LYS A 1 103 ? 0.533 -11.174 3.930 1.00 98.50 103 LYS A O 1
ATOM 786 N N . ARG A 1 104 ? 2.651 -10.501 3.565 1.00 98.31 104 ARG A N 1
ATOM 787 C CA . ARG A 1 104 ? 3.132 -10.834 4.914 1.00 98.31 104 ARG A CA 1
ATOM 788 C C . ARG A 1 104 ? 2.495 -9.931 5.958 1.00 98.31 104 ARG A C 1
ATOM 790 O O . ARG A 1 104 ? 1.973 -10.448 6.925 1.00 98.31 104 ARG A O 1
ATOM 797 N N . ILE A 1 105 ? 2.458 -8.621 5.713 1.00 98.12 105 ILE A N 1
ATOM 798 C CA . ILE A 1 105 ? 1.792 -7.664 6.611 1.00 98.12 105 ILE A CA 1
ATOM 799 C C . ILE A 1 105 ? 0.321 -8.056 6.814 1.00 98.12 105 ILE A C 1
ATOM 801 O O . ILE A 1 105 ? -0.140 -8.155 7.943 1.00 98.12 105 ILE A O 1
ATOM 805 N N . VAL A 1 106 ? -0.405 -8.355 5.733 1.00 97.12 106 VAL A N 1
ATOM 806 C CA . VAL A 1 106 ? -1.811 -8.773 5.818 1.00 97.12 106 VAL A CA 1
ATOM 807 C C . VAL A 1 106 ? -1.973 -10.092 6.580 1.00 97.12 106 VAL A C 1
ATOM 809 O O . VAL A 1 106 ? -2.907 -10.233 7.366 1.00 97.12 106 VAL A O 1
ATOM 812 N N . ALA A 1 107 ? -1.079 -11.058 6.370 1.00 96.88 107 ALA A N 1
ATOM 813 C CA . ALA A 1 107 ? -1.119 -12.335 7.076 1.00 96.88 107 ALA A CA 1
ATOM 814 C C . ALA A 1 107 ? -0.812 -12.180 8.575 1.00 96.88 107 ALA A C 1
ATOM 816 O O . ALA A 1 107 ? -1.559 -12.705 9.400 1.00 96.88 107 ALA A O 1
ATOM 817 N N . ASP A 1 108 ? 0.237 -11.429 8.917 1.00 96.06 108 ASP A N 1
ATOM 818 C CA . ASP A 1 108 ? 0.695 -11.190 10.290 1.00 96.06 108 ASP A CA 1
ATOM 819 C C . ASP A 1 108 ? -0.379 -10.462 11.123 1.00 96.06 108 ASP A C 1
ATOM 821 O O . ASP A 1 108 ? -0.523 -10.711 12.321 1.00 96.06 108 ASP A O 1
ATOM 825 N N . HIS A 1 109 ? -1.186 -9.611 10.478 1.00 93.50 109 HIS A N 1
ATOM 826 C CA . HIS A 1 109 ? -2.206 -8.779 11.126 1.00 93.50 109 HIS A CA 1
ATOM 827 C C . HIS A 1 109 ? -3.637 -9.323 10.984 1.00 93.50 109 HIS A C 1
ATOM 829 O O . HIS A 1 109 ? -4.570 -8.723 11.525 1.00 93.50 109 HIS A O 1
ATOM 835 N N . GLY A 1 110 ? -3.829 -10.442 10.272 1.00 91.62 110 GLY A N 1
ATOM 836 C CA . GLY A 1 110 ? -5.143 -11.046 9.995 1.00 91.62 110 GLY A CA 1
ATOM 837 C C . GLY A 1 110 ? -6.024 -10.261 9.006 1.00 91.62 110 GLY A C 1
ATOM 838 O O . GLY A 1 110 ? -7.217 -10.547 8.861 1.00 91.62 110 GLY A O 1
ATOM 839 N N . GLY A 1 111 ? -5.449 -9.273 8.326 1.00 92.56 111 GLY A N 1
ATOM 840 C CA . GLY A 1 111 ? -6.112 -8.285 7.482 1.00 92.56 111 GLY A CA 1
ATOM 841 C C . GLY A 1 111 ? -5.215 -7.062 7.283 1.00 92.56 111 GLY A C 1
ATOM 842 O O . GLY A 1 111 ? -4.058 -7.061 7.698 1.00 92.56 111 GLY A O 1
ATOM 843 N N . LEU A 1 112 ? -5.738 -6.004 6.659 1.00 93.06 112 LEU A N 1
ATOM 844 C CA . LEU A 1 112 ? -5.026 -4.725 6.648 1.00 93.06 112 LEU A CA 1
ATOM 845 C C . LEU A 1 112 ? -4.896 -4.170 8.077 1.00 93.06 112 LEU A C 1
ATOM 847 O O . LEU A 1 112 ? -5.836 -4.308 8.866 1.00 93.06 112 LEU A O 1
ATOM 851 N N . PRO A 1 113 ? -3.763 -3.534 8.419 1.00 93.44 113 PRO A N 1
ATOM 852 C CA . PRO A 1 113 ? -3.638 -2.826 9.685 1.00 93.44 113 PRO A CA 1
ATOM 853 C C . PRO A 1 113 ? -4.638 -1.663 9.734 1.00 93.44 113 PRO A C 1
ATOM 855 O O . PRO A 1 113 ? -4.864 -0.992 8.732 1.00 93.44 113 PRO A O 1
ATOM 858 N N . ASP A 1 114 ? -5.243 -1.427 10.895 1.00 90.25 114 ASP A N 1
ATOM 859 C CA . ASP A 1 114 ? -6.218 -0.350 11.094 1.00 90.25 114 ASP A CA 1
ATOM 860 C C . ASP A 1 114 ? -5.554 1.006 11.402 1.00 90.25 114 ASP A C 1
ATOM 862 O O . ASP A 1 114 ? -4.345 1.114 11.628 1.00 90.25 114 ASP A O 1
ATOM 866 N N . VAL A 1 115 ? -6.374 2.061 11.439 1.00 88.50 115 VAL A N 1
ATOM 867 C CA . VAL A 1 115 ? -5.934 3.435 11.735 1.00 88.50 115 VAL A CA 1
ATOM 868 C C . VAL A 1 115 ? -5.269 3.546 13.111 1.00 88.50 115 VAL A C 1
ATOM 870 O O . VAL A 1 115 ? -4.321 4.311 13.262 1.00 88.50 115 VAL A O 1
ATOM 873 N N . ALA A 1 116 ? -5.705 2.776 14.112 1.00 90.88 116 ALA A N 1
ATOM 874 C CA . ALA A 1 116 ? -5.096 2.825 15.442 1.00 90.88 116 ALA A CA 1
ATOM 875 C C . ALA A 1 116 ? -3.643 2.318 15.420 1.00 90.88 116 ALA A C 1
ATOM 877 O O . ALA A 1 116 ? -2.783 2.860 16.118 1.00 90.88 116 ALA A O 1
ATOM 878 N N . ARG A 1 117 ? -3.356 1.316 14.581 1.00 93.81 117 ARG A N 1
ATOM 879 C CA . ARG A 1 117 ? -2.013 0.750 14.426 1.00 93.81 117 ARG A CA 1
ATOM 880 C C . ARG A 1 117 ? -1.088 1.616 13.593 1.00 93.81 117 ARG A C 1
ATOM 882 O O . ARG A 1 117 ? 0.043 1.850 14.014 1.00 93.81 117 ARG A O 1
ATOM 889 N N . VAL A 1 118 ? -1.543 2.090 12.433 1.00 94.44 118 VAL A N 1
ATOM 890 C CA . VAL A 1 118 ? -0.652 2.715 11.435 1.00 94.44 118 VAL A CA 1
ATOM 891 C C . VAL A 1 118 ? -1.049 4.131 11.017 1.00 94.44 118 VAL A C 1
ATOM 893 O O . VAL A 1 118 ? -0.388 4.716 10.164 1.00 94.44 118 VAL A O 1
ATOM 896 N N . GLY A 1 119 ? -2.081 4.714 11.623 1.00 90.38 119 GLY A N 1
ATOM 897 C CA . GLY A 1 119 ? -2.642 5.995 11.194 1.00 90.38 119 GLY A CA 1
ATOM 898 C C . GLY A 1 119 ? -3.405 5.895 9.870 1.00 90.38 119 GLY A C 1
ATOM 899 O O . GLY A 1 119 ? -3.387 4.871 9.184 1.00 90.38 119 GLY A O 1
ATOM 900 N N . GLU A 1 120 ? -4.092 6.977 9.502 1.00 86.81 120 GLU A N 1
ATOM 901 C CA . GLU A 1 120 ? -4.862 7.039 8.251 1.00 86.81 120 GLU A CA 1
ATOM 902 C C . GLU A 1 120 ? -3.969 6.885 7.017 1.00 86.81 120 GLU A C 1
ATOM 904 O O . GLU A 1 120 ? -4.324 6.180 6.075 1.00 86.81 120 GLU A O 1
ATOM 909 N N . ASP A 1 121 ? -2.791 7.509 7.032 1.00 89.69 121 ASP A N 1
ATOM 910 C CA . ASP A 1 121 ? -1.851 7.471 5.916 1.00 89.69 121 ASP A CA 1
ATOM 911 C C . ASP A 1 121 ? -1.161 6.111 5.775 1.00 89.69 121 ASP A C 1
ATOM 913 O O . ASP A 1 121 ? -0.982 5.633 4.660 1.00 89.69 121 ASP A O 1
ATOM 917 N N . GLY A 1 122 ? -0.862 5.427 6.884 1.00 93.88 122 GLY A N 1
ATOM 918 C CA . GLY A 1 122 ? -0.373 4.049 6.838 1.00 93.88 122 GLY A CA 1
ATOM 919 C C . GLY A 1 122 ? -1.410 3.074 6.270 1.00 93.88 122 GLY A C 1
ATOM 920 O O . GLY A 1 122 ? -1.067 2.238 5.434 1.00 93.88 122 GLY A O 1
ATOM 921 N N . LEU A 1 123 ? -2.682 3.194 6.670 1.00 92.38 123 LEU A N 1
ATOM 922 C CA . LEU A 1 123 ? -3.767 2.387 6.097 1.00 92.38 123 LEU A CA 1
ATOM 923 C C . LEU A 1 123 ? -3.952 2.698 4.602 1.00 92.38 123 LEU A C 1
ATOM 925 O O . LEU A 1 123 ? -4.105 1.774 3.803 1.00 92.38 123 LEU A O 1
ATOM 929 N N . ALA A 1 124 ? -3.897 3.975 4.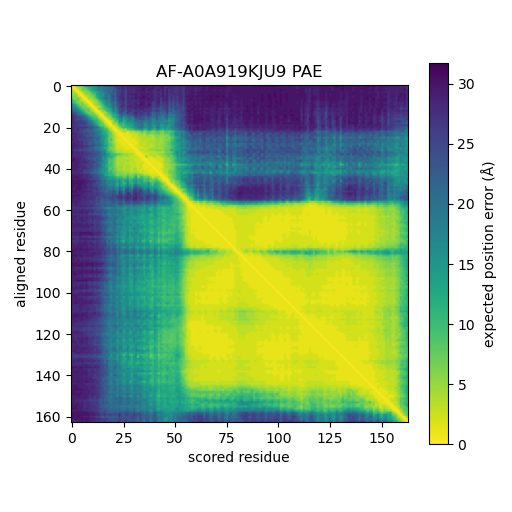213 1.00 89.75 124 ALA A N 1
ATOM 930 C CA . ALA A 1 124 ? -3.991 4.388 2.814 1.00 89.75 124 ALA A CA 1
ATOM 931 C C . ALA A 1 124 ? -2.846 3.813 1.962 1.00 89.75 124 ALA A C 1
ATOM 933 O O . ALA A 1 124 ? -3.110 3.235 0.907 1.00 89.75 124 ALA A O 1
ATOM 934 N N . ALA A 1 125 ? -1.604 3.883 2.451 1.00 95.62 125 ALA A N 1
ATOM 935 C CA . ALA A 1 125 ? -0.440 3.282 1.807 1.00 95.62 125 ALA A CA 1
ATOM 936 C C . ALA A 1 125 ? -0.606 1.763 1.647 1.00 95.62 125 ALA A C 1
ATOM 938 O O . ALA A 1 125 ? -0.409 1.215 0.563 1.00 95.62 125 ALA A O 1
ATOM 939 N N . ALA A 1 126 ? -1.037 1.067 2.706 1.00 96.69 126 ALA A N 1
ATOM 940 C CA . ALA A 1 126 ? -1.288 -0.371 2.655 1.00 96.69 126 ALA A CA 1
ATOM 941 C C . ALA A 1 126 ? -2.360 -0.733 1.615 1.00 96.69 126 ALA A C 1
ATOM 943 O O . ALA A 1 126 ? -2.194 -1.693 0.861 1.00 96.69 126 ALA A O 1
ATOM 944 N N . TRP A 1 127 ? -3.436 0.053 1.542 1.00 94.75 127 TRP A N 1
ATOM 945 C CA . TRP A 1 127 ? -4.494 -0.135 0.555 1.00 94.75 127 TRP A CA 1
ATOM 946 C C . TRP A 1 127 ? -4.012 0.105 -0.882 1.00 94.75 127 TRP A C 1
ATOM 948 O O . TRP A 1 127 ? -4.338 -0.678 -1.773 1.00 94.75 127 TRP A O 1
ATOM 958 N N . LEU A 1 128 ? -3.200 1.135 -1.124 1.00 96.00 128 LEU A N 1
ATOM 959 C CA . LEU A 1 128 ? -2.596 1.390 -2.434 1.00 96.00 128 LEU A CA 1
ATOM 960 C C . LEU A 1 128 ? -1.739 0.207 -2.907 1.00 96.00 128 LEU A C 1
ATOM 962 O O . LEU A 1 128 ? -1.883 -0.261 -4.032 1.00 96.00 128 LEU A O 1
ATOM 966 N N . LEU A 1 129 ? -0.908 -0.339 -2.019 1.00 98.31 129 LEU A N 1
ATOM 967 C CA . LEU A 1 129 ? -0.040 -1.478 -2.327 1.00 98.31 129 LEU A CA 1
ATOM 968 C C . LEU A 1 129 ? -0.833 -2.759 -2.628 1.00 98.31 129 LEU A C 1
ATOM 970 O O . LEU A 1 129 ? -0.402 -3.574 -3.440 1.00 98.31 129 LEU A O 1
ATOM 974 N N . VAL A 1 130 ? -1.998 -2.943 -1.995 1.00 97.88 130 VAL A N 1
ATOM 975 C CA . VAL A 1 130 ? -2.935 -4.019 -2.357 1.00 97.88 130 VAL A CA 1
ATOM 976 C C . VAL A 1 130 ? -3.517 -3.775 -3.747 1.00 97.88 130 VAL A C 1
ATOM 978 O O . VAL A 1 130 ? -3.562 -4.706 -4.544 1.00 97.88 130 VAL A O 1
ATOM 981 N N . GLN A 1 131 ? -3.910 -2.545 -4.084 1.00 96.19 131 GLN A N 1
ATOM 982 C CA . GLN A 1 131 ? -4.407 -2.231 -5.429 1.00 96.19 131 GLN A CA 1
ATOM 983 C C . GLN A 1 131 ? -3.364 -2.514 -6.519 1.00 96.19 131 GLN A C 1
ATOM 985 O O . GLN A 1 131 ? -3.740 -2.978 -7.583 1.00 96.19 131 GLN A O 1
ATOM 990 N N . HIS A 1 132 ? -2.072 -2.329 -6.242 1.00 97.56 132 HIS A N 1
ATOM 991 C CA . HIS A 1 132 ? -0.984 -2.632 -7.186 1.00 97.56 132 HIS A CA 1
ATOM 992 C C . HIS A 1 132 ? -0.498 -4.093 -7.156 1.00 97.56 132 HIS A C 1
ATOM 994 O O . HIS A 1 132 ? 0.482 -4.453 -7.809 1.00 97.56 132 HIS A O 1
ATOM 1000 N N . ALA A 1 133 ? -1.175 -4.979 -6.424 1.00 97.94 133 ALA A N 1
ATOM 1001 C CA . ALA A 1 133 ? -0.889 -6.413 -6.402 1.00 97.94 133 ALA A CA 1
ATOM 1002 C C . ALA A 1 133 ? -1.351 -7.159 -7.678 1.00 97.94 133 ALA A C 1
ATOM 1004 O O . ALA A 1 133 ? -1.857 -8.274 -7.584 1.00 97.94 133 ALA A O 1
ATOM 1005 N N . ASP A 1 134 ? -1.163 -6.589 -8.872 1.00 95.56 134 ASP A N 1
ATOM 1006 C CA . ASP A 1 134 ? -1.784 -7.040 -10.134 1.00 95.56 134 ASP A CA 1
ATOM 1007 C C . ASP A 1 134 ? -1.444 -8.484 -10.526 1.00 95.56 134 ASP A C 1
ATOM 1009 O O . ASP A 1 134 ? -2.194 -9.166 -11.225 1.00 95.56 134 ASP A O 1
ATOM 1013 N N . ARG A 1 135 ? -0.299 -8.983 -10.052 1.00 97.50 135 ARG A N 1
ATOM 1014 C CA . ARG A 1 135 ? 0.135 -10.371 -10.261 1.00 97.50 135 ARG A CA 1
ATOM 1015 C C . ARG A 1 135 ? -0.589 -11.380 -9.367 1.00 97.50 135 ARG A C 1
ATOM 1017 O O . ARG A 1 135 ? -0.362 -12.578 -9.527 1.00 97.50 135 ARG A O 1
ATOM 1024 N N . ASP A 1 136 ? -1.418 -10.922 -8.433 1.00 98.50 136 ASP A N 1
ATOM 1025 C CA . ASP A 1 136 ? -2.273 -11.765 -7.604 1.00 98.50 136 ASP A CA 1
ATOM 1026 C C . ASP A 1 136 ? -3.666 -11.144 -7.366 1.00 98.50 136 ASP A C 1
ATOM 1028 O O . ASP A 1 136 ? -3.962 -10.630 -6.281 1.00 98.50 136 ASP A O 1
ATOM 1032 N N . PRO A 1 137 ? -4.566 -11.249 -8.360 1.00 97.94 137 PRO A N 1
ATOM 1033 C CA . PRO A 1 137 ? -5.950 -10.798 -8.221 1.00 97.94 137 PRO A CA 1
ATOM 1034 C C . PRO A 1 137 ? -6.735 -11.538 -7.126 1.00 97.94 137 PRO A C 1
ATOM 1036 O O . PRO A 1 137 ? -7.706 -10.999 -6.597 1.00 97.94 137 PRO A O 1
ATOM 1039 N N . GLY A 1 138 ? -6.333 -12.765 -6.770 1.00 98.25 138 GLY A N 1
ATOM 1040 C CA . GLY A 1 138 ? -6.957 -13.521 -5.681 1.00 98.25 138 GLY A CA 1
ATOM 1041 C C . GLY A 1 138 ? -6.701 -12.850 -4.334 1.00 98.25 138 GLY A C 1
ATOM 1042 O O . GLY A 1 138 ? -7.635 -12.593 -3.580 1.00 98.25 138 GLY A O 1
ATOM 1043 N N . PHE A 1 139 ? -5.453 -12.452 -4.085 1.00 98.00 139 PHE A N 1
ATOM 1044 C CA . PHE A 1 139 ? -5.093 -11.661 -2.910 1.00 98.00 139 PHE A CA 1
ATOM 1045 C C . PHE A 1 139 ? -5.831 -10.314 -2.862 1.00 98.00 139 PHE A C 1
ATOM 1047 O O . PHE A 1 139 ? -6.328 -9.931 -1.802 1.00 98.00 139 PHE A O 1
ATOM 1054 N N . GLN A 1 140 ? -5.950 -9.614 -3.996 1.00 97.31 140 GLN A N 1
ATOM 1055 C CA . GLN A 1 140 ? -6.720 -8.366 -4.070 1.00 97.31 140 GLN A CA 1
ATOM 1056 C C . GLN A 1 140 ? -8.183 -8.579 -3.658 1.00 97.31 140 GLN A C 1
ATOM 1058 O O . GLN A 1 140 ? -8.705 -7.848 -2.813 1.00 97.31 140 GLN A O 1
ATOM 1063 N N . ALA A 1 141 ? -8.829 -9.606 -4.219 1.00 96.56 141 ALA A N 1
ATOM 1064 C CA . ALA A 1 141 ? -10.214 -9.945 -3.915 1.00 96.56 141 ALA A CA 1
ATOM 1065 C C . ALA A 1 141 ? -10.404 -10.337 -2.441 1.00 96.56 141 ALA A C 1
ATOM 1067 O O . ALA A 1 141 ? -11.348 -9.871 -1.802 1.00 96.56 141 ALA A O 1
ATOM 1068 N N . ASP A 1 142 ? -9.487 -11.128 -1.881 1.00 95.81 142 ASP A N 1
ATOM 1069 C CA . ASP A 1 142 ? -9.536 -11.563 -0.483 1.00 95.81 142 ASP A CA 1
ATOM 1070 C C . ASP A 1 142 ? -9.435 -10.386 0.495 1.00 95.81 142 ASP A C 1
ATOM 1072 O O . ASP A 1 142 ? -10.155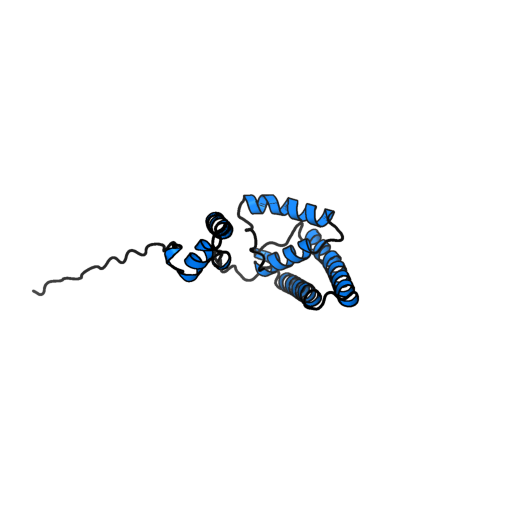 -10.340 1.498 1.00 95.81 142 ASP A O 1
ATOM 1076 N N . VAL A 1 143 ? -8.553 -9.418 0.222 1.00 94.75 143 VAL A N 1
ATOM 1077 C CA . VAL A 1 143 ? -8.433 -8.210 1.050 1.00 94.75 143 VAL A CA 1
ATOM 1078 C C . VAL A 1 143 ? -9.668 -7.322 0.893 1.00 94.75 143 VAL A C 1
ATOM 1080 O O . VAL A 1 143 ? -10.213 -6.855 1.896 1.00 94.75 143 VAL A O 1
ATOM 1083 N N . LEU A 1 144 ? -10.153 -7.126 -0.336 1.00 92.62 144 LEU A N 1
ATOM 1084 C CA . LEU A 1 144 ? -11.348 -6.323 -0.603 1.00 92.62 144 LEU A CA 1
ATOM 1085 C C . LEU A 1 144 ? -12.591 -6.896 0.098 1.00 92.62 144 LEU A C 1
ATOM 1087 O O . LEU A 1 144 ? -13.350 -6.147 0.714 1.00 92.62 144 LEU A O 1
ATOM 1091 N N . ALA A 1 145 ? -12.772 -8.219 0.081 1.00 91.94 145 ALA A N 1
ATOM 1092 C CA . ALA A 1 145 ? -13.884 -8.889 0.755 1.00 91.94 145 ALA A CA 1
ATOM 1093 C C . ALA A 1 145 ? -13.888 -8.651 2.276 1.00 91.94 145 ALA A C 1
ATOM 1095 O O . ALA A 1 145 ? -14.951 -8.584 2.890 1.00 91.94 145 ALA A O 1
ATOM 1096 N N . ARG A 1 146 ? -12.709 -8.483 2.890 1.00 89.00 146 ARG A N 1
ATOM 1097 C CA . ARG A 1 146 ? -12.567 -8.162 4.322 1.00 89.00 146 ARG A CA 1
ATOM 1098 C C . ARG A 1 146 ? -12.832 -6.689 4.629 1.00 89.00 146 ARG A C 1
ATOM 1100 O O . ARG A 1 146 ? -13.273 -6.379 5.732 1.00 89.00 146 ARG A O 1
ATOM 1107 N N . LEU A 1 147 ? -12.575 -5.791 3.676 1.00 84.62 147 LEU A N 1
ATOM 1108 C CA . LEU A 1 147 ? -12.840 -4.357 3.815 1.00 84.62 147 LEU A CA 1
ATOM 1109 C C . LEU A 1 147 ? -14.313 -3.991 3.611 1.00 84.62 147 LEU A C 1
ATOM 1111 O O . LEU A 1 147 ? -14.782 -3.049 4.247 1.00 84.62 147 LEU A O 1
ATOM 1115 N N . ALA A 1 148 ? -15.045 -4.709 2.754 1.00 83.88 148 ALA A N 1
ATOM 1116 C CA . ALA A 1 148 ? -16.429 -4.368 2.408 1.00 83.88 148 ALA A CA 1
ATOM 1117 C C . ALA A 1 148 ? -17.352 -4.163 3.634 1.00 83.88 148 ALA A C 1
ATOM 1119 O O . ALA A 1 148 ? -17.983 -3.109 3.715 1.00 83.88 148 ALA A O 1
ATOM 1120 N N . PRO A 1 149 ? -17.357 -5.040 4.661 1.00 82.06 149 PRO A N 1
ATOM 1121 C CA . PRO A 1 149 ? -18.177 -4.819 5.854 1.00 82.06 149 PRO A CA 1
ATOM 1122 C C . PRO A 1 149 ? -17.785 -3.566 6.656 1.00 82.06 149 PRO A C 1
ATOM 1124 O O . PRO A 1 149 ? -18.624 -2.978 7.335 1.00 82.06 149 PRO A O 1
ATOM 1127 N N . LEU A 1 150 ? -16.512 -3.152 6.595 1.00 77.25 150 LEU A N 1
ATOM 1128 C CA . LEU A 1 150 ? -16.004 -1.971 7.301 1.00 77.25 150 LEU A CA 1
ATOM 1129 C C . LEU A 1 150 ? -16.404 -0.667 6.600 1.00 77.25 150 LEU A C 1
ATOM 1131 O O . LEU A 1 150 ? -16.619 0.344 7.276 1.00 77.25 150 LEU A O 1
ATOM 1135 N N . LEU A 1 151 ? -16.524 -0.699 5.268 1.00 78.38 151 LEU A N 1
ATOM 1136 C CA . LEU A 1 151 ? -17.100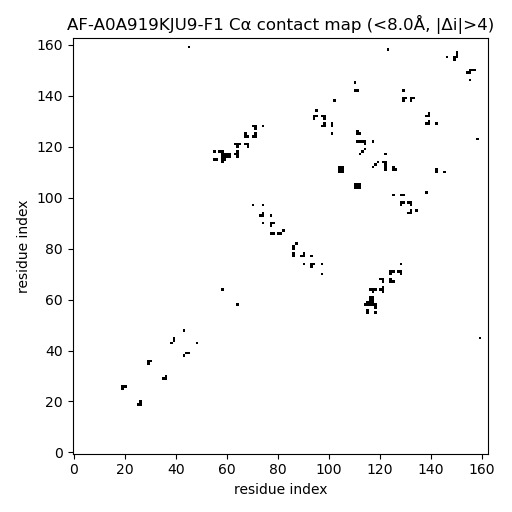 0.386 4.470 1.00 78.38 151 LEU A CA 1
ATOM 1137 C C . LEU A 1 151 ? -18.593 0.543 4.780 1.00 78.38 151 LEU A C 1
ATOM 1139 O O . LEU A 1 151 ? -19.039 1.655 5.057 1.00 78.38 151 LEU A O 1
ATOM 1143 N N . ASP A 1 152 ? -19.335 -0.568 4.826 1.00 75.12 152 ASP A N 1
ATOM 1144 C CA . ASP A 1 152 ? -20.769 -0.569 5.143 1.00 75.12 152 ASP A CA 1
ATOM 1145 C C . ASP A 1 152 ? -21.049 -0.038 6.556 1.00 75.12 152 ASP A C 1
ATOM 1147 O O . ASP A 1 152 ? -22.030 0.669 6.785 1.00 75.12 152 ASP A O 1
ATOM 1151 N N . SER A 1 153 ? -20.163 -0.332 7.514 1.00 71.88 153 SER A N 1
ATOM 1152 C CA . SER A 1 153 ? -20.271 0.173 8.885 1.00 71.88 153 SER A CA 1
ATOM 1153 C C . SER A 1 153 ? -19.719 1.593 9.079 1.00 71.88 153 SER A C 1
ATOM 1155 O O . SER A 1 153 ? -19.756 2.101 10.198 1.00 71.88 153 SER A O 1
ATOM 1157 N N . GLY A 1 154 ? -19.137 2.214 8.045 1.00 67.38 154 GLY A N 1
ATOM 1158 C CA . GLY A 1 154 ? -18.499 3.535 8.127 1.00 67.38 154 GLY A CA 1
ATOM 1159 C C . GLY A 1 154 ? -17.218 3.588 8.972 1.00 67.38 154 GLY A C 1
ATOM 1160 O O . GLY A 1 154 ? -16.778 4.673 9.343 1.00 67.38 154 GLY A O 1
ATOM 1161 N N . GLN A 1 155 ? -16.618 2.433 9.282 1.00 61.34 155 GLN A N 1
ATOM 1162 C CA . GLN A 1 155 ? -15.350 2.333 10.022 1.00 61.34 155 GLN A CA 1
ATOM 1163 C C . GLN A 1 155 ? -14.148 2.641 9.122 1.00 61.34 155 GLN A C 1
ATOM 1165 O O . GLN A 1 155 ? -13.103 3.077 9.596 1.00 61.34 155 GLN A O 1
ATOM 1170 N N . VAL A 1 156 ? -14.315 2.434 7.817 1.00 66.56 156 VAL A N 1
ATOM 1171 C CA . VAL A 1 156 ? -13.415 2.900 6.764 1.00 66.56 156 VAL A CA 1
ATOM 1172 C C . VAL A 1 156 ? -14.251 3.759 5.822 1.00 66.56 156 VAL A C 1
ATOM 1174 O O . VAL A 1 156 ? -15.402 3.434 5.538 1.00 66.56 156 VAL A O 1
ATOM 1177 N N . THR A 1 157 ? -13.694 4.865 5.333 1.00 66.12 157 THR A N 1
ATOM 1178 C CA . THR A 1 157 ? -14.344 5.660 4.283 1.00 66.12 157 THR A CA 1
ATOM 1179 C C . THR A 1 157 ? -13.621 5.444 2.957 1.00 66.12 157 THR A C 1
ATOM 1181 O O . THR A 1 157 ? -12.415 5.189 2.967 1.00 66.12 157 THR A O 1
ATOM 1184 N N . PRO A 1 158 ? -14.310 5.549 1.806 1.00 63.41 158 PRO A N 1
ATOM 1185 C CA . PRO A 1 158 ? -13.633 5.548 0.520 1.00 63.41 158 PRO A CA 1
ATOM 1186 C C . PRO A 1 158 ? -12.593 6.669 0.504 1.00 63.41 158 PRO A C 1
ATOM 1188 O O . PRO A 1 158 ? -12.940 7.846 0.680 1.00 63.41 158 PRO A O 1
ATOM 1191 N N . ALA A 1 159 ? -11.328 6.302 0.313 1.00 60.53 159 ALA A N 1
ATOM 1192 C CA . ALA A 1 159 ? -10.293 7.272 0.024 1.00 60.53 159 ALA A CA 1
ATOM 1193 C C . ALA A 1 159 ? -10.625 7.901 -1.333 1.00 60.53 159 ALA A C 1
ATOM 1195 O O . ALA A 1 159 ? -10.818 7.202 -2.328 1.00 60.53 159 ALA A O 1
ATOM 1196 N N . SER A 1 160 ? -10.716 9.226 -1.384 1.00 48.41 160 SER A N 1
ATOM 1197 C CA . SER A 1 160 ? -10.643 9.943 -2.650 1.00 48.41 160 SER A CA 1
ATOM 1198 C C . SER A 1 160 ? -9.211 9.794 -3.148 1.00 48.41 160 SER A C 1
ATOM 1200 O O . SER A 1 160 ? -8.333 10.538 -2.708 1.00 48.41 160 SER A O 1
ATOM 1202 N N . SER A 1 161 ? -8.964 8.799 -4.001 1.00 39.50 161 SER A N 1
ATOM 1203 C CA . SER A 1 161 ? -7.720 8.696 -4.757 1.00 39.50 161 SER A CA 1
ATOM 1204 C C . SER A 1 161 ? -7.489 10.053 -5.412 1.00 39.50 161 SER A C 1
ATOM 1206 O O . SER A 1 161 ? -8.332 10.518 -6.183 1.00 39.50 161 SER A O 1
ATOM 1208 N N . ARG A 1 162 ? -6.407 10.741 -5.032 1.00 37.25 162 ARG A N 1
ATOM 1209 C CA . ARG A 1 162 ? -6.004 11.977 -5.704 1.00 37.25 162 ARG A CA 1
ATOM 1210 C C . ARG A 1 162 ? -5.676 11.581 -7.143 1.00 37.25 162 ARG A C 1
ATOM 1212 O O . ARG A 1 162 ? -4.675 10.909 -7.362 1.00 37.25 162 ARG A O 1
ATOM 1219 N N . CYS A 1 163 ? -6.579 11.900 -8.066 1.00 29.28 163 CYS A N 1
ATOM 1220 C CA . CYS A 1 163 ? -6.284 11.934 -9.494 1.00 29.28 163 CYS A CA 1
ATOM 1221 C C . CYS A 1 163 ? -5.575 13.247 -9.818 1.00 29.28 163 CYS A C 1
ATOM 1223 O O . CYS A 1 163 ? -5.926 14.267 -9.175 1.00 29.28 163 CYS A O 1
#

Sequence (163 aa):
MRRKIAMAFLAWAGTAMAQPADDPALAAALAQCPGTAEFVRVHGHPLQRKGPGTETAPPSEPELRRQLLDMERIDQEARNGDWSQAAVQRMAEVDAANLSRIKRIVADHGGLPDVARVGEDGLAAAWLLVQHADRDPGFQADVLARLAPLLDSGQVTPASSRC

Nearest PDB structures (foldseek):
  1wr6-assembly4_D  TM=6.184E-01  e=1.956E+00  Homo sapiens
  1wr6-assembly3_C  TM=6.292E-01  e=5.650E+00  Homo sapiens

Foldseek 3Di:
DDDDDDDDDDDDPDPDPDDPVNDVPVVVVCVVPVPVVVVCVVPNDLVPPPPPPPPADDAPAAVLLVVLVVLLVLLVVLVPDDPDPVSVVSNVVSLVVLLVVLVVCCVVVVAQDACNHRNPNSSVSSLVSLVSNVVCVVSNVVRVVVCVVCCVVVVDDDDPPDD